Protein AF-A0A3Q8DSP3-F1 (afdb_monomer)

Solvent-accessible surface area (backbone atoms only — not comparable to full-atom values): 4467 Å² total; per-residue (Å²): 112,69,66,65,52,48,44,61,57,50,61,72,71,56,52,64,45,74,97,82,57,43,75,49,80,85,49,72,65,54,51,48,58,56,48,73,79,44,92,73,92,66,58,66,68,61,49,53,51,52,46,49,55,55,45,52,56,50,52,52,52,52,49,55,50,49,52,52,58,63,74,77,106

Structure (mmCIF, N/CA/C/O backbone):
data_AF-A0A3Q8DSP3-F1
#
_entry.id   AF-A0A3Q8DSP3-F1
#
loop_
_atom_site.group_PDB
_atom_site.id
_atom_site.type_symbol
_atom_site.label_atom_id
_atom_site.label_alt_id
_atom_site.label_comp_id
_atom_site.label_asym_id
_atom_site.label_entity_id
_atom_site.label_seq_id
_atom_site.pdbx_PDB_ins_code
_atom_site.Cartn_x
_atom_site.Cartn_y
_atom_site.Cartn_z
_atom_site.occupancy
_atom_site.B_iso_or_equiv
_atom_site.auth_seq_id
_atom_site.auth_comp_id
_atom_site.auth_asym_id
_atom_site.auth_atom_id
_atom_site.pdbx_PDB_model_num
ATOM 1 N N . MET A 1 1 ? 5.306 8.277 14.615 1.00 65.25 1 MET A N 1
ATOM 2 C CA . MET A 1 1 ? 5.790 6.874 14.609 1.00 65.25 1 MET A CA 1
ATOM 3 C C . MET A 1 1 ? 4.736 5.908 14.061 1.00 65.25 1 MET A C 1
ATOM 5 O O . MET A 1 1 ? 5.112 5.021 13.311 1.00 65.25 1 MET A O 1
ATOM 9 N N . GLU A 1 2 ? 3.443 6.091 14.363 1.00 84.81 2 GLU A N 1
ATOM 10 C CA . GLU A 1 2 ? 2.365 5.162 13.964 1.00 84.81 2 GLU A CA 1
ATOM 11 C C . GLU A 1 2 ? 2.175 5.031 12.434 1.00 84.81 2 GLU A C 1
ATOM 13 O O . GLU A 1 2 ? 2.205 3.916 11.922 1.00 84.81 2 GLU A O 1
ATOM 18 N N . ILE A 1 3 ? 2.113 6.146 11.689 1.00 93.81 3 ILE A N 1
ATOM 19 C CA . ILE A 1 3 ? 1.938 6.147 10.217 1.00 93.81 3 ILE A CA 1
ATOM 20 C C . ILE A 1 3 ? 3.129 5.508 9.488 1.00 93.81 3 ILE A C 1
ATOM 22 O O . ILE A 1 3 ? 2.944 4.646 8.638 1.00 93.81 3 ILE A O 1
ATOM 26 N N . LEU A 1 4 ? 4.367 5.886 9.834 1.00 95.00 4 LEU A N 1
ATOM 27 C CA . LEU A 1 4 ? 5.566 5.327 9.189 1.00 95.00 4 LEU A CA 1
ATOM 28 C C . LEU A 1 4 ? 5.696 3.819 9.431 1.00 95.00 4 LEU A C 1
ATOM 30 O O . LEU A 1 4 ? 6.099 3.077 8.537 1.00 95.00 4 LEU A O 1
ATOM 34 N N . ASN A 1 5 ? 5.336 3.357 10.631 1.00 93.88 5 ASN A N 1
ATOM 35 C CA . ASN A 1 5 ? 5.303 1.932 10.933 1.00 93.88 5 ASN A CA 1
ATOM 36 C C . ASN A 1 5 ? 4.208 1.218 10.127 1.00 93.88 5 ASN A C 1
ATOM 38 O O . ASN A 1 5 ? 4.461 0.157 9.562 1.00 93.88 5 ASN A O 1
ATOM 42 N N . ALA A 1 6 ? 3.014 1.806 10.027 1.00 95.25 6 ALA A N 1
ATOM 43 C CA . ALA A 1 6 ? 1.943 1.261 9.204 1.00 95.25 6 ALA A CA 1
ATOM 44 C C . ALA A 1 6 ? 2.344 1.159 7.730 1.00 95.25 6 ALA A C 1
ATOM 46 O O . ALA A 1 6 ? 2.261 0.075 7.159 1.00 95.25 6 ALA A O 1
ATOM 47 N N . TYR A 1 7 ? 2.885 2.232 7.151 1.00 97.31 7 TYR A N 1
ATOM 48 C CA . TYR A 1 7 ? 3.394 2.229 5.781 1.00 97.31 7 TYR A CA 1
ATOM 49 C C . TYR A 1 7 ? 4.471 1.156 5.575 1.00 97.31 7 TYR A C 1
ATOM 51 O O . TYR A 1 7 ? 4.429 0.405 4.604 1.00 97.31 7 TYR A O 1
ATOM 59 N N . SER A 1 8 ? 5.406 1.016 6.520 1.00 96.06 8 SER A N 1
ATOM 60 C CA . SER A 1 8 ? 6.437 -0.029 6.479 1.00 96.06 8 SER A CA 1
ATOM 61 C C . SER A 1 8 ? 5.850 -1.443 6.472 1.00 96.06 8 SER A C 1
ATOM 63 O O . SER A 1 8 ? 6.385 -2.318 5.800 1.00 96.06 8 SER A O 1
ATOM 65 N N . VAL A 1 9 ? 4.751 -1.693 7.187 1.00 96.12 9 VAL A N 1
ATOM 66 C CA . VAL A 1 9 ? 4.092 -3.008 7.191 1.00 96.12 9 VAL A CA 1
ATOM 67 C C . VAL A 1 9 ? 3.294 -3.229 5.906 1.00 96.12 9 VAL A C 1
ATOM 69 O O . VAL A 1 9 ? 3.477 -4.260 5.264 1.00 96.12 9 VAL A O 1
ATOM 72 N N . ILE A 1 10 ? 2.458 -2.266 5.514 1.00 96.62 10 ILE A N 1
ATOM 73 C CA . ILE A 1 10 ? 1.585 -2.353 4.333 1.00 96.62 10 ILE A CA 1
ATOM 74 C C . ILE A 1 10 ? 2.421 -2.491 3.053 1.00 96.62 10 ILE A C 1
ATOM 76 O O . ILE A 1 10 ? 2.162 -3.349 2.217 1.00 96.62 10 ILE A O 1
ATOM 80 N N . SER A 1 11 ? 3.497 -1.714 2.917 1.00 96.75 11 SER A N 1
ATOM 81 C CA . SER A 1 11 ? 4.354 -1.747 1.723 1.00 96.75 11 SER A CA 1
ATOM 82 C C . SER A 1 11 ? 5.049 -3.094 1.482 1.00 96.75 11 SER A C 1
ATOM 84 O O . SER A 1 11 ? 5.491 -3.352 0.363 1.00 96.75 11 SER A O 1
ATOM 86 N N . ARG A 1 12 ? 5.133 -3.983 2.483 1.00 94.81 12 ARG A N 1
ATOM 87 C CA . ARG A 1 12 ? 5.722 -5.326 2.321 1.00 94.81 12 ARG A CA 1
ATOM 88 C C . ARG A 1 12 ? 4.827 -6.285 1.553 1.00 94.81 12 ARG A C 1
ATOM 90 O O . ARG A 1 12 ? 5.349 -7.235 0.979 1.00 94.81 12 ARG A O 1
ATOM 97 N N . SER A 1 13 ? 3.517 -6.057 1.547 1.00 93.62 13 SER A N 1
ATOM 98 C CA . SER A 1 13 ? 2.567 -6.833 0.746 1.00 93.62 13 SER A CA 1
ATOM 99 C C . SER A 1 13 ? 2.307 -6.206 -0.622 1.00 93.62 13 SER A C 1
ATOM 101 O O . SER A 1 13 ? 1.407 -6.657 -1.326 1.00 93.62 13 SER A O 1
ATOM 103 N N . ARG A 1 14 ? 3.086 -5.187 -1.020 1.00 96.38 14 ARG A N 1
ATOM 104 C CA . ARG A 1 14 ? 2.914 -4.513 -2.307 1.00 96.38 14 ARG A CA 1
ATOM 105 C C . ARG A 1 14 ? 2.942 -5.517 -3.454 1.00 96.38 14 ARG A C 1
ATOM 107 O O . ARG A 1 14 ? 3.862 -6.324 -3.585 1.00 96.38 14 ARG A O 1
ATOM 114 N N . LEU A 1 15 ? 1.944 -5.396 -4.318 1.00 96.25 15 LEU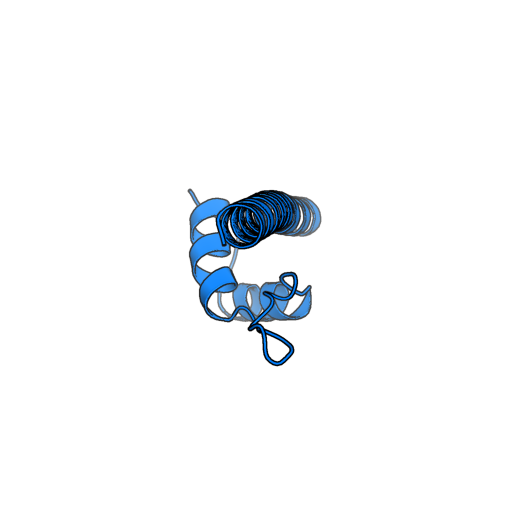 A N 1
ATOM 115 C CA . LEU A 1 15 ? 1.842 -6.172 -5.539 1.00 96.25 15 LEU A CA 1
ATOM 116 C C . LEU A 1 15 ? 2.684 -5.548 -6.655 1.00 96.25 15 LEU A C 1
ATOM 118 O O . LEU A 1 15 ? 2.869 -4.334 -6.727 1.00 96.25 15 LEU A O 1
ATOM 122 N N . TYR A 1 16 ? 3.172 -6.395 -7.552 1.00 96.44 16 TYR A N 1
ATOM 123 C CA . TYR A 1 16 ? 3.969 -5.991 -8.704 1.00 96.44 16 TYR A CA 1
ATOM 124 C C . TYR A 1 16 ? 3.350 -6.57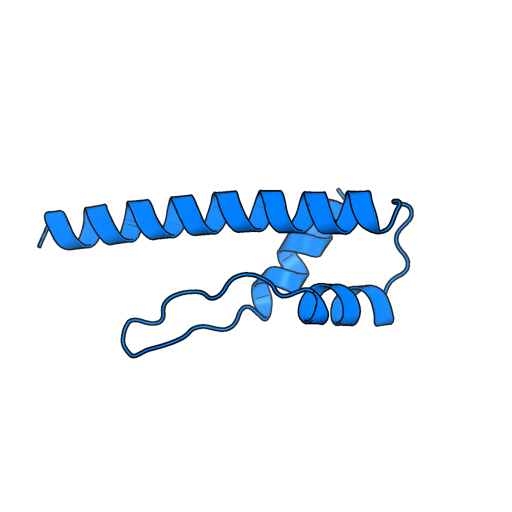3 -9.972 1.00 96.44 16 TYR A C 1
ATOM 126 O O . TYR A 1 16 ? 2.884 -7.713 -9.970 1.00 96.44 16 TYR A O 1
ATOM 134 N N . ALA A 1 17 ? 3.343 -5.796 -11.053 1.00 95.56 17 ALA A N 1
ATOM 135 C CA . ALA A 1 17 ? 2.695 -6.150 -12.307 1.00 95.56 17 ALA A CA 1
ATOM 136 C C . ALA A 1 17 ? 3.657 -6.139 -13.502 1.00 95.56 17 ALA A C 1
ATOM 138 O O . ALA A 1 17 ? 4.603 -5.351 -13.583 1.00 95.56 17 ALA A O 1
ATOM 139 N N . GLY A 1 18 ? 3.354 -7.001 -14.474 1.00 94.25 18 GLY A N 1
ATOM 140 C CA . GLY A 1 18 ? 4.066 -7.094 -15.746 1.00 94.25 18 GLY A CA 1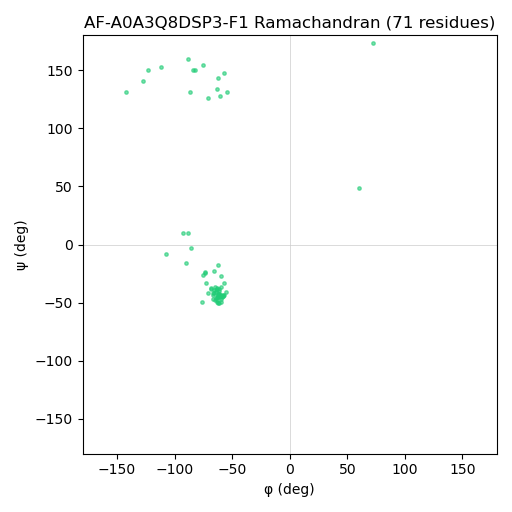
ATOM 141 C C . GLY A 1 18 ? 5.465 -7.712 -15.651 1.00 94.25 18 GLY A C 1
ATOM 142 O O . GLY A 1 18 ? 6.003 -7.967 -14.578 1.00 94.25 18 GLY A O 1
ATOM 143 N N . MET A 1 19 ? 6.076 -7.931 -16.818 1.00 89.94 19 MET A N 1
ATOM 144 C CA . MET A 1 19 ? 7.400 -8.564 -16.942 1.00 89.94 19 MET A CA 1
ATOM 145 C C . MET A 1 19 ? 8.539 -7.727 -16.344 1.00 89.94 19 MET A C 1
ATOM 147 O O . MET A 1 19 ? 9.584 -8.267 -15.999 1.00 89.94 19 MET A O 1
ATOM 151 N N . ALA A 1 20 ? 8.337 -6.413 -16.222 1.00 86.62 20 ALA A N 1
ATOM 152 C CA . ALA A 1 20 ? 9.298 -5.493 -15.623 1.00 86.62 20 ALA A CA 1
AT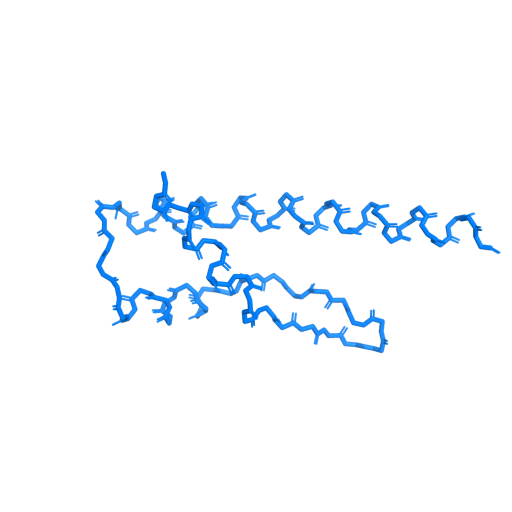OM 153 C C . ALA A 1 20 ? 9.171 -5.395 -14.089 1.00 86.62 20 ALA A C 1
ATOM 155 O O . ALA A 1 20 ? 9.962 -4.684 -13.474 1.00 86.62 20 ALA A O 1
ATOM 156 N N . GLY A 1 21 ? 8.193 -6.077 -13.473 1.00 93.06 2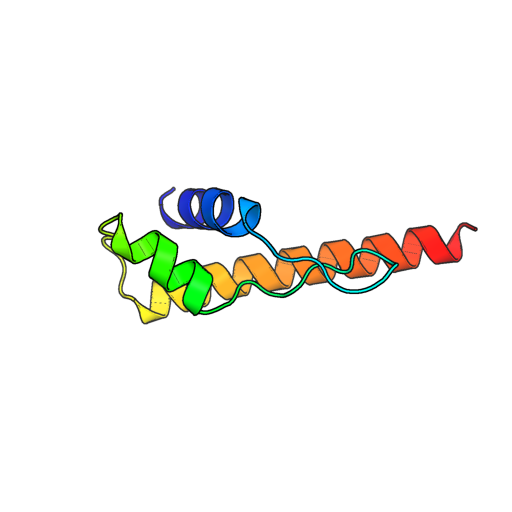1 GLY A N 1
ATOM 157 C CA . GLY A 1 21 ? 7.959 -6.008 -12.029 1.00 93.06 21 GLY A CA 1
ATOM 158 C C . GLY A 1 21 ? 7.650 -4.585 -11.564 1.00 93.06 21 GLY A C 1
ATOM 159 O O . GLY A 1 21 ? 8.275 -4.091 -10.629 1.00 93.06 21 GLY A O 1
ATOM 160 N N . VAL A 1 22 ? 6.726 -3.905 -12.246 1.00 95.56 22 VAL A N 1
ATOM 161 C CA . VAL A 1 22 ? 6.330 -2.532 -11.910 1.00 95.56 22 VAL A CA 1
ATOM 162 C C . VAL A 1 22 ? 5.537 -2.563 -10.602 1.00 95.56 22 VAL A C 1
ATOM 164 O O . VAL A 1 22 ? 4.570 -3.323 -10.520 1.00 95.56 22 VAL A O 1
ATOM 167 N N . PRO A 1 23 ? 5.913 -1.791 -9.570 1.00 97.44 23 PRO A N 1
ATOM 168 C CA . PRO A 1 23 ? 5.147 -1.730 -8.335 1.00 97.44 23 PRO A CA 1
ATOM 169 C C . PRO A 1 23 ? 3.754 -1.161 -8.597 1.00 97.44 23 PRO A C 1
ATOM 171 O O . PRO A 1 23 ? 3.615 -0.130 -9.252 1.00 97.44 23 PRO A O 1
ATOM 174 N N . LEU A 1 24 ? 2.732 -1.814 -8.051 1.00 97.56 24 LEU A N 1
ATOM 175 C CA . LEU A 1 24 ? 1.382 -1.267 -8.014 1.00 97.56 24 LEU A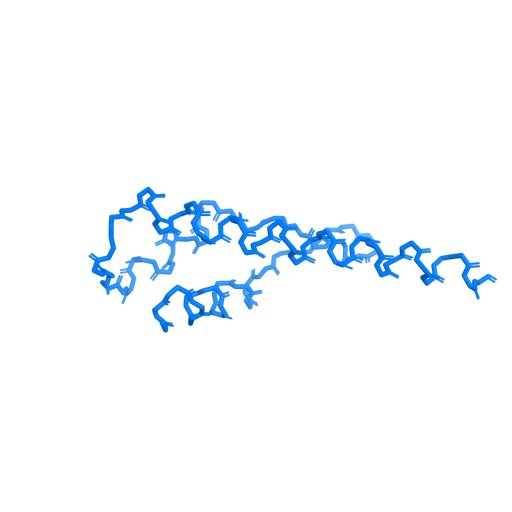 CA 1
ATOM 176 C C . LEU A 1 24 ? 1.220 -0.326 -6.810 1.00 97.56 24 LEU A C 1
ATOM 178 O O . LEU A 1 24 ? 1.884 -0.539 -5.785 1.00 97.56 24 LEU A O 1
ATOM 182 N N . PRO A 1 25 ? 0.347 0.693 -6.913 1.00 97.75 25 PRO A N 1
ATOM 183 C CA . PRO A 1 25 ? -0.038 1.510 -5.770 1.00 97.75 25 PRO A CA 1
ATOM 184 C C . PRO A 1 25 ? -0.626 0.664 -4.642 1.00 97.75 25 PRO A C 1
ATOM 186 O O . PRO A 1 25 ? -1.276 -0.355 -4.894 1.00 97.75 25 PRO A O 1
ATOM 189 N N . ILE A 1 26 ? -0.396 1.093 -3.404 1.00 98.00 26 ILE A N 1
ATOM 190 C CA . ILE A 1 26 ? -1.060 0.530 -2.230 1.00 98.00 26 ILE A CA 1
ATOM 191 C C . ILE A 1 26 ? -2.561 0.744 -2.400 1.00 98.00 26 ILE A C 1
ATOM 193 O O . ILE A 1 26 ? -3.022 1.856 -2.656 1.00 98.00 26 ILE A O 1
ATOM 197 N N . SER A 1 27 ? -3.333 -0.330 -2.266 1.00 95.94 27 SER A N 1
ATOM 198 C CA . SER A 1 27 ? -4.782 -0.258 -2.399 1.00 95.94 27 SER A CA 1
ATOM 199 C C . SER A 1 27 ? -5.450 0.071 -1.065 1.00 95.94 27 SER A C 1
ATOM 201 O O . SER A 1 27 ? -4.910 -0.195 0.011 1.00 95.94 27 SER A O 1
ATOM 203 N N . LEU A 1 28 ? -6.686 0.575 -1.126 1.00 95.38 28 LEU A N 1
ATOM 204 C CA . LEU A 1 28 ? -7.515 0.739 0.070 1.00 95.38 28 LEU A CA 1
ATOM 205 C C . LEU A 1 28 ? -7.713 -0.596 0.810 1.00 95.38 28 LEU A C 1
ATOM 207 O O . LEU A 1 28 ? -7.739 -0.623 2.036 1.00 95.38 28 LEU A O 1
ATOM 211 N N . HIS A 1 29 ? -7.777 -1.708 0.072 1.00 95.06 29 HIS A N 1
ATOM 212 C CA . HIS A 1 29 ? -7.903 -3.043 0.650 1.00 95.06 29 HIS A CA 1
ATOM 213 C C . HIS A 1 29 ? -6.682 -3.437 1.495 1.00 95.06 29 HIS A C 1
ATOM 215 O O . HIS A 1 29 ? -6.837 -4.021 2.567 1.00 95.06 29 HIS A O 1
ATOM 221 N N . ASP A 1 30 ? -5.468 -3.088 1.060 1.00 95.69 30 ASP A N 1
ATOM 222 C CA . ASP A 1 30 ? -4.251 -3.344 1.842 1.00 95.69 30 ASP A CA 1
ATOM 223 C C . ASP A 1 30 ? -4.276 -2.568 3.168 1.00 95.69 30 ASP A C 1
ATOM 225 O O . ASP A 1 30 ? -3.891 -3.086 4.223 1.00 95.69 30 ASP A O 1
ATOM 229 N N . ILE A 1 31 ? -4.793 -1.337 3.125 1.00 95.31 31 ILE A N 1
ATOM 230 C CA . ILE A 1 31 ? -4.983 -0.494 4.305 1.00 95.31 31 ILE A CA 1
ATOM 231 C C . ILE A 1 31 ? -6.046 -1.097 5.237 1.00 95.31 31 ILE A C 1
ATOM 233 O O . ILE A 1 31 ? -5.814 -1.238 6.438 1.00 95.31 31 ILE A O 1
ATOM 237 N N . GLU A 1 32 ? -7.190 -1.521 4.705 1.00 94.62 32 GLU A N 1
ATOM 238 C CA . GLU A 1 32 ? -8.246 -2.191 5.473 1.00 94.62 32 GLU A CA 1
ATOM 239 C C . GLU A 1 32 ? -7.756 -3.478 6.138 1.00 94.62 32 GLU A C 1
ATOM 241 O O . GLU A 1 32 ? -8.024 -3.703 7.320 1.00 94.62 32 GLU A O 1
ATOM 246 N N . CYS A 1 33 ? -6.989 -4.298 5.418 1.00 94.50 33 CYS A N 1
ATOM 247 C CA . CYS A 1 33 ? -6.369 -5.501 5.961 1.00 94.50 33 CYS A CA 1
ATOM 248 C C . CYS A 1 33 ? -5.461 -5.174 7.151 1.00 94.50 33 CYS A C 1
ATOM 250 O O . CYS A 1 33 ? -5.551 -5.831 8.192 1.00 94.50 33 CYS A O 1
ATOM 252 N N . TYR A 1 34 ? -4.633 -4.131 7.050 1.00 93.94 34 TYR A N 1
ATOM 253 C CA . TYR A 1 34 ? -3.800 -3.686 8.167 1.00 93.94 34 TYR A CA 1
ATOM 254 C C . TYR A 1 34 ? -4.644 -3.285 9.387 1.00 93.94 34 TYR A C 1
ATOM 256 O O . TYR A 1 34 ? -4.379 -3.734 10.508 1.00 93.94 34 TYR A O 1
ATOM 264 N N . LEU A 1 35 ? -5.695 -2.499 9.159 1.00 93.38 35 LEU A N 1
ATOM 265 C CA . LEU A 1 35 ? -6.570 -1.958 10.199 1.00 93.38 35 LEU A CA 1
ATOM 266 C C . LEU A 1 35 ? -7.511 -2.995 10.817 1.00 93.38 35 LEU A C 1
ATOM 268 O O . LEU A 1 35 ? -7.898 -2.858 11.974 1.00 93.38 35 LEU A O 1
ATOM 272 N N . SER A 1 36 ? -7.811 -4.083 10.107 1.00 93.25 36 SER A N 1
ATOM 273 C CA . SER A 1 36 ? -8.607 -5.195 10.643 1.00 93.25 36 SER A CA 1
ATOM 274 C C . SER A 1 36 ? -7.965 -5.848 11.876 1.00 93.25 36 SER A C 1
ATOM 276 O O . SER A 1 36 ? -8.660 -6.391 12.733 1.00 93.25 36 SER A O 1
ATOM 278 N N . SER A 1 37 ? -6.634 -5.769 11.986 1.00 87.94 37 SER A N 1
ATOM 279 C CA . SER A 1 37 ? -5.843 -6.410 13.044 1.00 87.94 37 SER A CA 1
ATOM 280 C C . SER A 1 37 ? -5.283 -5.430 14.078 1.00 87.94 37 SER A C 1
ATOM 282 O O . SER A 1 37 ? -4.694 -5.850 15.077 1.00 87.94 37 SER A O 1
ATOM 284 N N . ARG A 1 38 ? -5.416 -4.119 13.841 1.00 87.69 38 ARG A N 1
ATOM 285 C CA . ARG A 1 38 ? -4.741 -3.069 14.614 1.00 87.69 38 ARG A CA 1
ATOM 286 C C . ARG A 1 38 ? -5.652 -1.871 14.797 1.00 87.69 38 ARG A C 1
ATOM 288 O O . ARG A 1 38 ? -6.194 -1.337 13.839 1.00 87.69 38 ARG A O 1
ATOM 295 N N . LYS A 1 39 ? -5.750 -1.397 16.036 1.00 85.12 39 LYS A N 1
ATOM 296 C CA . LYS A 1 39 ? -6.422 -0.135 16.333 1.00 85.12 39 LYS A CA 1
ATOM 297 C C . LYS A 1 39 ? -5.425 1.011 16.180 1.00 85.12 39 LYS A C 1
ATOM 299 O O . LYS A 1 39 ? -4.334 0.931 16.736 1.00 85.12 39 LYS A O 1
ATOM 304 N N . ILE A 1 40 ? -5.820 2.046 15.453 1.00 84.88 40 ILE A N 1
ATOM 305 C CA . ILE A 1 40 ? -5.085 3.308 15.314 1.00 84.88 40 ILE A CA 1
ATOM 306 C C . ILE A 1 40 ? -5.855 4.430 16.001 1.00 84.88 40 ILE A C 1
ATOM 308 O O . ILE A 1 40 ? -7.079 4.361 16.131 1.00 84.88 40 ILE A O 1
ATOM 312 N N . SER A 1 41 ? -5.120 5.444 16.456 1.00 86.19 41 SER A N 1
ATOM 313 C CA . SER A 1 41 ? -5.696 6.606 17.152 1.00 86.19 41 SER A CA 1
ATOM 314 C C . SER A 1 41 ? -6.082 7.757 16.215 1.00 86.19 41 SER A C 1
ATOM 316 O O . SER A 1 41 ? -6.803 8.655 16.633 1.00 86.19 41 SER A O 1
ATOM 318 N N . LEU A 1 42 ? -5.584 7.741 14.975 1.00 86.62 42 LEU A N 1
ATOM 319 C CA . LEU A 1 42 ? -5.862 8.746 13.946 1.00 86.62 42 LEU A CA 1
ATOM 320 C C . LEU A 1 42 ? -7.259 8.574 13.351 1.00 86.62 42 LEU A C 1
ATOM 322 O O . LEU A 1 42 ? -7.788 7.459 13.300 1.00 86.62 42 LEU A O 1
ATOM 326 N N . GLU A 1 43 ? -7.817 9.672 12.839 1.00 92.19 43 GLU A N 1
ATOM 327 C CA . GLU A 1 43 ? -8.993 9.585 11.980 1.00 92.19 43 GLU A CA 1
ATOM 328 C C . GLU A 1 43 ? -8.664 8.795 10.713 1.00 92.19 43 GLU A C 1
ATOM 330 O O . GLU A 1 43 ? -7.556 8.870 10.174 1.00 92.19 43 GLU A O 1
ATOM 335 N N . ARG A 1 44 ? -9.639 8.008 10.245 1.00 91.25 44 ARG A N 1
ATOM 336 C CA . ARG A 1 44 ? -9.433 7.079 9.131 1.00 91.25 44 ARG A CA 1
ATOM 337 C C . ARG A 1 44 ? -8.993 7.807 7.863 1.00 91.25 44 ARG A C 1
ATOM 339 O O . ARG A 1 44 ? -8.037 7.378 7.230 1.00 91.25 44 ARG A O 1
ATOM 346 N N . ASP A 1 45 ? -9.642 8.920 7.545 1.00 94.00 45 ASP A N 1
ATOM 347 C CA . ASP A 1 45 ? -9.352 9.697 6.338 1.00 94.00 45 ASP A CA 1
ATOM 348 C C . ASP A 1 45 ? -7.948 10.314 6.387 1.00 94.00 45 ASP A C 1
ATOM 350 O O . ASP A 1 45 ? -7.226 10.310 5.388 1.00 94.00 45 ASP A O 1
ATOM 354 N N . GLU A 1 46 ? -7.522 10.795 7.560 1.00 95.00 46 GLU A N 1
ATOM 355 C CA . GLU A 1 46 ? -6.175 11.337 7.766 1.00 95.00 46 GLU A CA 1
ATOM 356 C C . GLU A 1 46 ? -5.113 10.237 7.638 1.00 95.00 46 GLU A C 1
ATOM 358 O O . GLU A 1 46 ? -4.076 10.434 6.998 1.00 95.00 46 GLU A O 1
A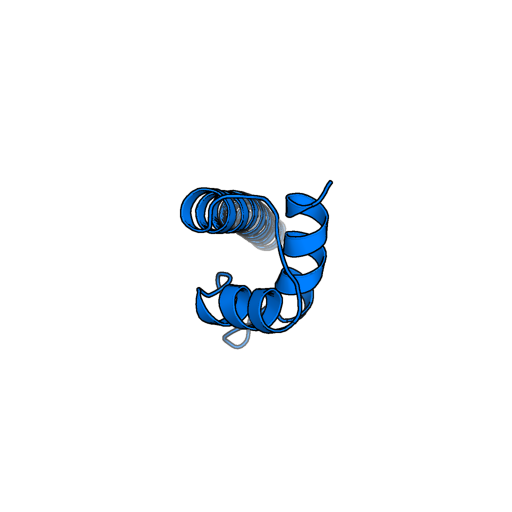TOM 363 N N . PHE A 1 47 ? -5.387 9.054 8.191 1.00 95.25 47 PHE A N 1
ATOM 364 C CA . PHE A 1 47 ? -4.506 7.900 8.072 1.00 95.25 47 PHE A CA 1
ATOM 365 C C . PHE A 1 47 ? -4.363 7.436 6.618 1.00 95.25 47 PHE A C 1
ATOM 367 O O . PHE A 1 47 ? -3.237 7.290 6.139 1.00 95.25 47 PHE A O 1
ATOM 374 N N . ASP A 1 48 ? -5.474 7.255 5.904 1.00 96.06 48 ASP A N 1
ATOM 375 C CA . ASP A 1 48 ? -5.478 6.799 4.511 1.00 96.06 48 ASP A CA 1
ATOM 376 C C . ASP A 1 48 ? -4.747 7.807 3.616 1.00 96.06 48 ASP A C 1
ATOM 378 O O . ASP A 1 48 ? -3.853 7.431 2.855 1.00 96.06 48 ASP A O 1
ATOM 382 N N . THR A 1 49 ? -5.032 9.101 3.790 1.00 97.06 49 THR A N 1
ATOM 383 C CA . THR A 1 49 ? -4.350 10.187 3.068 1.00 97.06 49 THR A CA 1
ATOM 384 C C . THR A 1 49 ? -2.842 10.161 3.309 1.00 97.06 49 THR A C 1
ATOM 386 O O . THR A 1 49 ? -2.059 10.299 2.369 1.00 97.06 49 THR A O 1
ATOM 389 N N . ALA A 1 50 ? -2.408 9.954 4.554 1.00 96.62 50 ALA A N 1
ATOM 390 C CA . ALA A 1 50 ? -0.989 9.904 4.876 1.00 96.62 50 ALA A CA 1
ATOM 391 C C . ALA A 1 50 ? -0.291 8.667 4.284 1.00 96.62 50 ALA A C 1
ATOM 393 O O . ALA A 1 50 ? 0.849 8.774 3.827 1.00 96.62 50 ALA A O 1
ATOM 394 N N . ILE A 1 51 ? -0.954 7.505 4.265 1.00 97.75 51 ILE A N 1
ATOM 395 C CA . ILE A 1 51 ? -0.422 6.297 3.620 1.00 97.75 51 ILE A CA 1
ATOM 396 C C . ILE A 1 51 ? -0.281 6.509 2.112 1.00 97.75 51 ILE A C 1
ATOM 398 O O . ILE A 1 51 ? 0.784 6.210 1.571 1.00 97.75 51 ILE A O 1
ATOM 402 N N . PHE A 1 52 ? -1.293 7.072 1.448 1.00 98.00 52 PHE A N 1
ATOM 403 C CA . PHE A 1 52 ? -1.230 7.351 0.012 1.00 98.00 52 PHE A CA 1
ATOM 404 C C . PHE A 1 52 ? -0.158 8.388 -0.336 1.00 98.00 52 PHE A C 1
ATOM 406 O O . PHE A 1 52 ? 0.617 8.169 -1.259 1.00 98.00 52 PHE A O 1
ATOM 413 N N . ALA A 1 53 ? -0.006 9.455 0.452 1.00 98.25 53 ALA A N 1
ATOM 414 C CA . ALA A 1 53 ? 1.042 10.448 0.212 1.00 98.25 53 ALA A CA 1
ATOM 415 C C . ALA A 1 53 ? 2.464 9.853 0.307 1.00 98.25 53 ALA A C 1
ATOM 417 O O . ALA A 1 53 ? 3.355 10.217 -0.465 1.00 98.25 53 ALA A O 1
ATOM 418 N N . LEU A 1 54 ? 2.692 8.928 1.247 1.00 98.12 54 LEU A N 1
ATOM 419 C CA . LEU A 1 54 ? 3.959 8.195 1.350 1.00 98.12 54 LEU A CA 1
ATOM 420 C C . LEU A 1 54 ? 4.159 7.229 0.177 1.00 98.12 54 LEU A C 1
ATOM 422 O O . LEU A 1 54 ? 5.285 7.077 -0.306 1.00 98.12 54 LEU A O 1
ATOM 426 N N . ASP A 1 55 ? 3.077 6.589 -0.263 1.00 98.31 55 ASP A N 1
ATOM 427 C CA . ASP A 1 55 ? 3.075 5.677 -1.400 1.00 98.31 55 ASP A CA 1
ATOM 428 C C . ASP A 1 55 ? 3.458 6.388 -2.701 1.00 98.31 55 ASP A C 1
ATOM 430 O O . ASP A 1 55 ? 4.397 5.973 -3.385 1.00 98.31 55 ASP A O 1
ATOM 434 N N . ASP A 1 56 ? 2.808 7.516 -2.980 1.00 98.31 56 ASP A N 1
ATOM 435 C CA . ASP A 1 56 ? 3.044 8.344 -4.161 1.00 98.31 56 ASP A CA 1
ATOM 436 C C . ASP A 1 56 ? 4.497 8.825 -4.233 1.00 98.31 56 ASP A C 1
ATOM 438 O O . ASP A 1 56 ? 5.150 8.712 -5.274 1.00 98.31 56 ASP A O 1
ATOM 442 N N . LEU A 1 57 ? 5.051 9.298 -3.109 1.00 98.19 57 LEU A N 1
ATOM 443 C CA . LEU A 1 57 ? 6.446 9.739 -3.041 1.00 98.19 57 LEU A CA 1
ATOM 444 C C . LEU A 1 57 ? 7.424 8.599 -3.367 1.00 98.19 57 LEU A C 1
ATOM 446 O O . LEU A 1 57 ? 8.447 8.801 -4.036 1.00 98.19 57 LEU A O 1
ATOM 450 N N . TRP A 1 58 ? 7.131 7.391 -2.887 1.00 97.94 58 TRP A N 1
ATOM 451 C CA . TRP A 1 58 ? 7.965 6.227 -3.154 1.00 97.94 58 TRP A CA 1
ATOM 452 C C . TRP A 1 58 ? 7.848 5.765 -4.613 1.00 97.94 58 TRP A C 1
ATOM 454 O O . TRP A 1 58 ? 8.874 5.47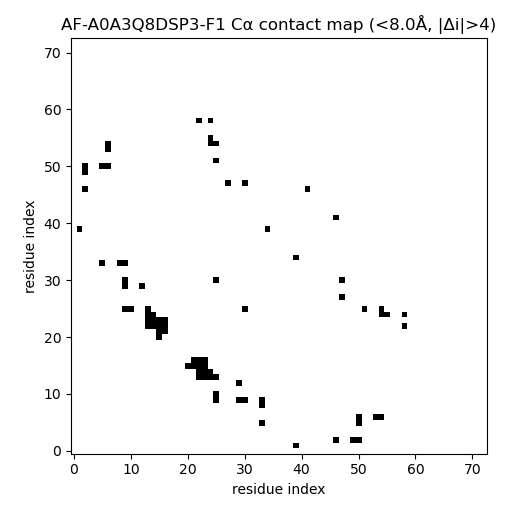1 -5.233 1.00 97.94 58 TRP A O 1
ATOM 464 N N . LEU A 1 59 ? 6.638 5.750 -5.183 1.00 97.69 59 LEU A N 1
ATOM 465 C CA . LEU A 1 59 ? 6.390 5.406 -6.589 1.00 97.69 59 LEU A CA 1
ATOM 466 C C . LEU A 1 59 ? 7.069 6.389 -7.550 1.00 97.69 59 LEU A C 1
ATOM 468 O O . LEU A 1 59 ? 7.698 5.963 -8.522 1.00 97.69 59 LEU A O 1
ATOM 472 N N . ASP A 1 60 ? 7.012 7.688 -7.258 1.00 98.06 60 ASP A N 1
ATOM 473 C CA . ASP A 1 60 ? 7.720 8.725 -8.015 1.00 98.06 60 ASP A CA 1
ATOM 474 C C . ASP A 1 60 ? 9.242 8.501 -7.970 1.00 98.06 60 ASP A C 1
ATOM 476 O O . ASP A 1 60 ? 9.921 8.486 -9.002 1.00 98.06 60 ASP A O 1
ATOM 480 N N . THR A 1 61 ? 9.782 8.208 -6.783 1.00 97.12 61 THR A N 1
ATOM 481 C CA . THR A 1 61 ? 11.209 7.888 -6.608 1.00 97.12 61 THR A CA 1
ATOM 482 C C . THR A 1 61 ? 11.612 6.633 -7.389 1.00 97.12 61 THR A C 1
ATOM 484 O O . THR A 1 61 ? 12.667 6.608 -8.033 1.00 97.12 61 THR A O 1
ATOM 487 N N . TRP A 1 62 ? 10.784 5.586 -7.358 1.00 95.81 62 TRP A N 1
ATOM 488 C CA . TRP A 1 62 ? 11.019 4.356 -8.112 1.00 95.81 62 TRP A CA 1
ATOM 489 C C . TRP A 1 62 ? 11.013 4.620 -9.621 1.00 95.81 62 TRP A C 1
ATOM 491 O O . TRP A 1 62 ? 11.935 4.186 -10.313 1.00 95.81 62 TRP A O 1
ATOM 501 N N . THR A 1 63 ? 10.036 5.384 -10.114 1.00 96.06 63 THR A N 1
ATOM 502 C CA . THR A 1 63 ? 9.887 5.724 -11.538 1.00 96.06 63 THR A CA 1
ATOM 503 C C . THR A 1 63 ? 11.102 6.495 -12.043 1.00 96.06 63 THR A C 1
ATOM 505 O O . THR A 1 63 ? 11.754 6.066 -12.996 1.00 96.06 63 THR A O 1
ATOM 508 N N . LYS A 1 64 ? 11.507 7.555 -11.330 1.00 96.38 64 LYS A N 1
ATOM 509 C CA . LYS A 1 64 ? 12.723 8.328 -11.637 1.00 96.38 64 LYS A CA 1
ATOM 510 C C . LYS A 1 64 ? 13.968 7.447 -11.680 1.00 96.38 64 LYS A C 1
ATOM 512 O O . LYS A 1 64 ? 14.816 7.599 -12.560 1.00 96.38 64 LYS A O 1
ATOM 517 N N . ARG A 1 65 ? 14.084 6.492 -10.751 1.00 94.88 65 ARG A N 1
ATOM 518 C CA . ARG A 1 65 ? 15.201 5.543 -10.728 1.00 94.88 65 ARG A CA 1
ATOM 519 C C . ARG A 1 65 ? 15.194 4.617 -11.944 1.00 94.88 65 ARG A C 1
ATOM 521 O O . ARG A 1 65 ? 16.261 4.381 -12.505 1.00 94.88 65 ARG A O 1
ATOM 528 N N . GLN A 1 66 ? 14.035 4.109 -12.361 1.00 93.06 66 GLN A N 1
ATOM 529 C CA . GLN A 1 66 ? 13.940 3.289 -13.572 1.00 93.06 66 GLN A CA 1
ATOM 530 C C . GLN A 1 66 ? 14.340 4.079 -14.816 1.00 93.06 66 GLN A C 1
ATOM 532 O O . GLN A 1 66 ? 15.145 3.598 -15.609 1.00 93.06 66 GLN A O 1
ATOM 537 N N . GLU A 1 67 ? 13.869 5.318 -14.953 1.00 93.19 67 GLU A N 1
ATOM 538 C CA . GLU A 1 67 ? 14.254 6.179 -16.071 1.00 93.19 67 GLU A CA 1
ATOM 539 C C . GLU A 1 67 ? 15.773 6.386 -16.137 1.00 93.19 67 GLU A C 1
ATOM 541 O O . GLU A 1 67 ? 16.367 6.255 -17.207 1.00 93.19 67 GLU A O 1
ATOM 546 N N . MET A 1 68 ? 16.431 6.644 -15.003 1.00 92.75 68 MET A N 1
ATOM 547 C CA . MET A 1 68 ? 17.894 6.772 -14.948 1.00 92.75 68 MET A CA 1
ATOM 548 C C . MET A 1 68 ? 18.610 5.481 -15.363 1.00 92.75 68 MET A C 1
ATOM 550 O O . MET A 1 68 ? 19.577 5.529 -16.120 1.00 92.75 68 MET A O 1
ATOM 554 N N . LEU A 1 69 ? 18.129 4.321 -14.907 1.00 90.25 69 LEU A N 1
ATOM 555 C CA . LEU A 1 69 ? 18.705 3.025 -15.277 1.00 90.25 69 LEU A CA 1
ATOM 556 C C . LEU A 1 69 ? 18.539 2.723 -16.771 1.00 90.25 69 LEU A C 1
ATOM 558 O O . LEU A 1 69 ? 19.440 2.146 -17.372 1.00 90.25 69 LEU A O 1
ATOM 562 N N . THR A 1 70 ? 17.416 3.122 -17.373 1.00 88.00 70 THR A N 1
ATOM 563 C CA . T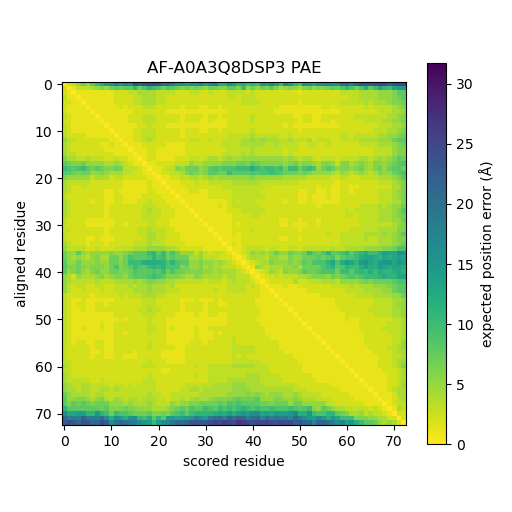HR A 1 70 ? 17.186 2.947 -18.817 1.00 88.00 70 THR A CA 1
ATOM 564 C C . THR A 1 70 ? 18.025 3.891 -19.677 1.00 88.00 70 THR A C 1
ATOM 566 O O . THR A 1 70 ? 18.440 3.491 -20.755 1.00 88.00 70 THR A O 1
ATOM 569 N N . LYS A 1 71 ? 18.310 5.115 -19.206 1.00 82.75 71 LYS A N 1
ATOM 570 C CA . LYS A 1 71 ? 19.128 6.111 -19.928 1.00 82.75 71 LYS A CA 1
ATOM 571 C C . LYS A 1 71 ? 20.626 5.803 -19.901 1.00 82.75 71 LYS A C 1
ATOM 573 O O . LYS A 1 71 ? 21.344 6.222 -20.801 1.00 82.75 71 LYS A O 1
ATOM 578 N N . ASN A 1 72 ? 21.096 5.093 -18.877 1.00 72.69 72 ASN A N 1
ATOM 579 C CA . ASN A 1 72 ? 22.506 4.720 -18.717 1.00 72.69 72 ASN A CA 1
ATOM 580 C C . ASN A 1 72 ? 22.867 3.385 -19.400 1.00 72.69 72 ASN A C 1
ATOM 582 O O . ASN A 1 72 ? 23.944 2.845 -19.137 1.00 72.69 72 ASN A O 1
ATOM 586 N N . LYS A 1 73 ? 21.966 2.828 -20.213 1.00 57.22 73 LYS A N 1
ATOM 587 C CA . LYS A 1 73 ? 22.097 1.525 -20.868 1.00 57.22 73 LYS A CA 1
ATOM 588 C C . LYS A 1 73 ? 22.203 1.698 -22.376 1.00 57.22 73 LYS A C 1
ATOM 590 O O . LYS A 1 73 ? 22.987 0.931 -22.974 1.00 57.22 73 LYS A O 1
#

pLDDT: mean 92.98, std 7.02, range [57.22, 98.31]

Foldseek 3Di:
DVLVVLLVVLCVPFAFDDPVRQTDFRDVVSVVVSCVVDDDPDDPVVSVVSSRVVRVVVSVVVVVVVVVVVVVD

Nearest PDB structures (foldseek):
  8p1p-assembly1_B-2  TM=3.978E-01  e=2.275E+00  Homo sapiens
  9gag-assembly1_A  TM=3.414E-01  e=8.004E+00  Homo sapiens

Secondary structure (DSSP, 8-state):
-HHHHHHHHHGGG--EETTTTEEPPPPHHHHHHHHHT---SS-HHHHHHHHHHHHHHHHHHHHHHHHHHHHT-

Sequence (73 aa):
MEILNAYSVISRSRLYAGMAGVPLPISLHDIECYLSSRKISLERDEFDTAIFALDDLWLDTWTKRQEMLTKNK

Mean predicted aligned error: 3.64 Å

Radius of gyration: 14.15 Å; Cα contacts (8 Å, |Δi|>4): 41; chains: 1; bounding box: 32×20×38 Å